Protein 1ASH (pdb70)

Nearest PDB structures (foldseek):
  1ash-assembly1_A  TM=1.007E+00  e=2.326E-20  Ascaris suum
  2wtg-assembly1_A-2  TM=9.776E-01  e=2.124E-10  Caenorhabditis elegans
  2wth-assembly1_B  TM=9.714E-01  e=2.341E-10  Caenorhabditis elegans
  2dc3-assembly1_B  TM=8.457E-01  e=8.288E-04  Homo sapiens
  1yhu-assembly1_D  TM=7.770E-01  e=7.175E-02  Riftia pachyptila

Structure (mmCIF, N/CA/C/O backbone):
data_1ASH
#
_entry.id   1ASH
#
_cell.length_a   63.460
_cell.length_b   63.460
_cell.length_c   69.920
_cell.angle_alpha   90.00
_cell.angle_beta   90.00
_cell.angle_gamma   120.00
#
_symmetry.space_group_name_H-M   'P 31 2 1'
#
loop_
_entity.id
_entity.type
_entity.pdbx_description
1 polymer 'HEMOGLOBIN (OXY)'
2 non-polymer 'PROTOPORPHYRIN IX CONTAINING FE'
3 non-polymer 'OXYGEN MOLECULE'
4 water water
#
loop_
_atom_site.group_PDB
_atom_site.id
_atom_site.type_symbol
_atom_site.label_atom_id
_atom_site.label_alt_id
_atom_site.label_comp_id
_atom_site.label_asym_id
_atom_site.label_entity_id
_atom_site.label_seq_id
_atom_site.pdbx_PDB_ins_code
_atom_site.Cartn_x
_atom_site.Cartn_y
_atom_site.Cartn_z
_atom_site.occupancy
_atom_site.B_iso_or_equiv
_atom_site.auth_seq_id
_atom_site.auth_comp_id
_atom_site.auth_asym_id
_atom_site.auth_atom_id
_atom_site.pdbx_PDB_model_num
ATOM 1 N N . ALA A 1 1 ? 11.081 1.847 9.557 1.00 64.40 0 ALA A N 1
ATOM 2 C CA . ALA A 1 1 ? 10.369 0.997 10.519 1.00 60.28 0 ALA A CA 1
ATOM 3 C C . ALA A 1 1 ? 9.181 0.318 9.833 1.00 56.39 0 ALA A C 1
ATOM 4 O O . ALA A 1 1 ? 9.344 -0.374 8.829 1.00 52.67 0 ALA A O 1
ATOM 5 N N . ASN A 1 2 ? 7.992 0.669 10.335 1.00 55.08 1 ASN A N 1
ATOM 6 C CA . ASN A 1 2 ? 6.691 0.239 9.830 1.00 53.00 1 ASN A CA 1
ATOM 7 C C . ASN A 1 2 ? 6.406 0.688 8.391 1.00 47.79 1 ASN A C 1
ATOM 8 O O . ASN A 1 2 ? 5.757 -0.071 7.678 1.00 46.55 1 ASN A O 1
ATOM 13 N N . LYS A 1 3 ? 6.837 1.833 7.838 1.00 43.12 2 LYS A N 1
ATOM 14 C CA . LYS A 1 3 ? 6.677 1.983 6.389 1.00 38.31 2 LYS A CA 1
ATOM 15 C C . LYS A 1 3 ? 7.612 1.040 5.632 1.00 31.24 2 LYS A C 1
ATOM 16 O O . LYS A 1 3 ? 7.173 0.454 4.658 1.00 35.55 2 LYS A O 1
ATOM 22 N N . THR A 1 4 ? 8.854 0.786 6.030 1.00 24.90 3 THR A N 1
ATOM 23 C CA . THR A 1 4 ? 9.693 -0.188 5.372 1.00 22.84 3 THR A CA 1
ATOM 24 C C . THR A 1 4 ? 9.036 -1.544 5.355 1.00 21.02 3 THR A C 1
ATOM 25 O O . THR A 1 4 ? 8.944 -2.185 4.310 1.00 20.39 3 THR A O 1
ATOM 29 N N . ARG A 1 5 ? 8.538 -1.931 6.520 1.00 20.77 4 ARG A N 1
ATOM 30 C CA . ARG A 1 5 ? 7.826 -3.184 6.688 1.00 20.53 4 ARG A CA 1
ATOM 31 C C . ARG A 1 5 ? 6.621 -3.245 5.756 1.00 21.16 4 ARG A C 1
ATOM 32 O O . ARG A 1 5 ? 6.406 -4.210 5.037 1.00 22.44 4 ARG A O 1
ATOM 40 N N . GLU A 1 6 ? 5.868 -2.168 5.661 1.00 21.80 5 GLU A N 1
ATOM 41 C CA . GLU A 1 6 ? 4.689 -2.149 4.832 1.00 23.30 5 GLU A CA 1
ATOM 42 C C . GLU A 1 6 ? 5.048 -2.222 3.346 1.00 20.08 5 GLU A C 1
ATOM 43 O O . GLU A 1 6 ? 4.404 -3.006 2.632 1.00 19.12 5 GLU A O 1
ATOM 49 N N . LEU A 1 7 ? 6.078 -1.498 2.875 1.00 18.24 6 LEU A N 1
ATOM 50 C CA . LEU A 1 7 ? 6.467 -1.553 1.475 1.00 17.55 6 LEU A CA 1
ATOM 51 C C . LEU A 1 7 ? 7.032 -2.904 1.147 1.00 17.66 6 LEU A C 1
ATOM 52 O O . LEU A 1 7 ? 6.659 -3.483 0.131 1.00 19.54 6 LEU A O 1
ATOM 57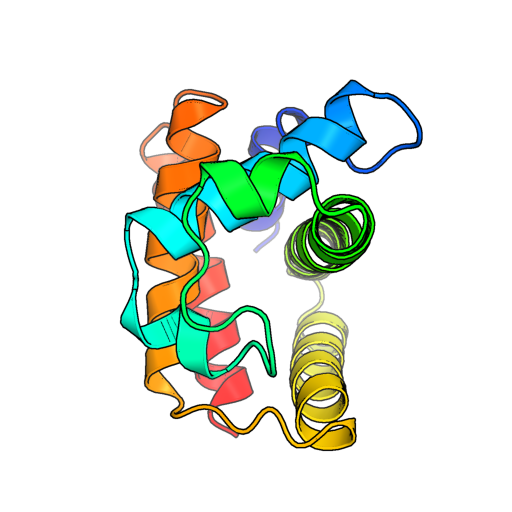 N N . CYS A 1 8 ? 7.857 -3.504 2.010 1.00 19.43 7 CYS A N 1
ATOM 58 C CA . CYS A 1 8 ? 8.345 -4.854 1.762 1.00 14.39 7 CYS A CA 1
ATOM 59 C C . CYS A 1 8 ? 7.249 -5.917 1.750 1.00 14.01 7 CYS A C 1
ATOM 60 O O . CYS A 1 8 ? 7.220 -6.749 0.830 1.00 17.18 7 CYS A O 1
ATOM 63 N N . MET A 1 9 ? 6.304 -5.896 2.702 1.00 14.14 8 MET A N 1
ATOM 64 C CA . MET A 1 9 ? 5.243 -6.878 2.786 1.00 14.73 8 MET A CA 1
ATOM 65 C C . MET A 1 9 ? 4.425 -6.919 1.527 1.00 16.91 8 MET A C 1
ATOM 66 O O . MET A 1 9 ? 4.024 -7.978 1.077 1.00 20.37 8 MET A O 1
ATOM 71 N N . LYS A 1 10 ? 4.125 -5.772 0.923 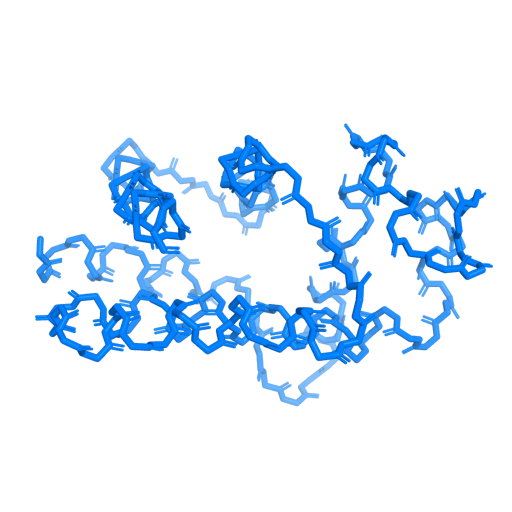1.00 21.44 9 LYS A N 1
ATOM 72 C CA . LYS A 1 10 ? 3.301 -5.804 -0.259 1.00 19.22 9 LYS A CA 1
ATOM 73 C C . LYS A 1 10 ? 4.071 -6.213 -1.480 1.00 17.36 9 LYS A C 1
ATOM 74 O O . LYS A 1 10 ? 3.470 -6.904 -2.302 1.00 19.14 9 LYS A O 1
ATOM 80 N N . SER A 1 11 ? 5.362 -5.924 -1.698 1.00 16.79 10 SER A N 1
ATOM 81 C CA . SER A 1 11 ? 6.025 -6.438 -2.873 1.00 14.92 10 SER A CA 1
ATOM 82 C C . SER A 1 11 ? 6.019 -7.921 -2.697 1.00 15.03 10 SER A C 1
ATOM 83 O O . SER A 1 11 ? 5.903 -8.618 -3.694 1.00 22.14 10 SER A O 1
ATOM 86 N N . LEU A 1 12 ? 6.004 -8.446 -1.475 1.00 15.99 11 LEU A N 1
ATOM 87 C CA . LEU A 1 12 ? 5.936 -9.871 -1.320 1.00 14.14 11 LEU A CA 1
ATOM 88 C C . LEU A 1 12 ? 4.614 -10.511 -1.619 1.00 18.20 11 LEU A C 1
ATOM 89 O O . LEU A 1 12 ? 4.507 -11.737 -1.581 1.00 19.78 11 LEU A O 1
ATOM 94 N N . GLU A 1 13 ? 3.558 -9.809 -1.997 1.00 17.89 12 GLU A N 1
ATOM 95 C CA . GLU A 1 13 ? 2.334 -10.500 -2.349 1.00 20.24 12 GLU A CA 1
ATOM 96 C C . GLU A 1 13 ? 2.578 -11.236 -3.660 1.00 20.22 12 GLU A C 1
ATOM 97 O O . GLU A 1 13 ? 1.903 -12.167 -4.063 1.00 19.25 12 GLU A O 1
ATOM 103 N N . HIS A 1 14 ? 3.638 -10.845 -4.354 1.00 23.61 13 HIS A N 1
ATOM 104 C CA . HIS A 1 14 ? 3.960 -11.416 -5.649 1.00 23.83 13 HIS A CA 1
ATOM 105 C C . HIS A 1 14 ? 4.786 -12.657 -5.566 1.00 22.91 13 HIS A C 1
ATOM 106 O O . HIS A 1 14 ? 5.160 -13.179 -6.598 1.00 25.37 13 HIS A O 1
ATOM 113 N N . ALA A 1 15 ? 5.138 -13.179 -4.411 1.00 23.63 14 ALA A N 1
ATOM 114 C CA . ALA A 1 15 ? 5.977 -14.347 -4.320 1.00 21.17 14 ALA A CA 1
ATOM 115 C C . ALA A 1 15 ? 5.151 -15.174 -3.339 1.00 21.15 14 ALA A C 1
ATOM 116 O O . ALA A 1 15 ? 4.982 -14.763 -2.183 1.00 20.77 14 ALA A O 1
ATOM 118 N N . LYS A 1 16 ? 4.538 -16.274 -3.799 1.00 19.03 15 LYS A N 1
ATOM 119 C CA . LYS A 1 16 ? 3.685 -17.023 -2.912 1.00 20.88 15 LYS A CA 1
ATOM 120 C C . LYS A 1 16 ? 4.429 -18.081 -2.117 1.00 18.40 15 LYS A C 1
ATOM 121 O O . LYS A 1 16 ? 5.423 -18.683 -2.503 1.00 15.92 15 LYS A O 1
ATOM 127 N N . VAL A 1 17 ? 3.852 -18.324 -0.955 1.00 19.98 16 VAL A N 1
ATOM 128 C CA . VAL A 1 17 ? 4.389 -19.203 0.069 1.00 19.03 16 VAL A CA 1
ATOM 129 C C . VAL A 1 17 ? 3.278 -20.083 0.630 1.00 23.27 16 VAL A C 1
ATOM 130 O O . VAL A 1 17 ? 3.287 -20.583 1.749 1.00 27.31 16 VAL A O 1
ATOM 134 N N . ASP A 1 18 ? 2.229 -20.235 -0.172 1.00 24.93 17 ASP A N 1
ATOM 135 C CA . ASP A 1 18 ? 1.124 -21.081 0.218 1.00 26.56 17 ASP A CA 1
ATOM 136 C C . ASP A 1 18 ? 1.314 -22.491 -0.316 1.00 28.05 17 ASP A C 1
ATOM 137 O O . ASP A 1 18 ? 2.394 -22.982 -0.657 1.00 29.78 17 ASP A O 1
ATOM 142 N N . THR A 1 19 ? 0.224 -23.169 -0.440 1.00 29.07 18 THR A N 1
ATOM 143 C CA . THR A 1 19 ? 0.308 -24.487 -0.962 1.00 34.61 18 THR A CA 1
ATOM 144 C C . THR A 1 19 ? 0.207 -24.614 -2.502 1.00 36.14 18 THR A C 1
ATOM 145 O O . THR A 1 19 ? 0.559 -25.653 -3.032 1.00 41.10 18 THR A O 1
ATOM 149 N N . SER A 1 20 ? -0.255 -23.670 -3.316 1.00 34.93 19 SER A N 1
ATOM 150 C CA . SER A 1 20 ? -0.389 -23.821 -4.765 1.00 35.13 19 SER A CA 1
ATOM 151 C C . SER A 1 20 ? 0.791 -24.301 -5.632 1.00 35.93 19 SER A C 1
ATOM 152 O O . SER A 1 20 ? 1.940 -24.385 -5.185 1.00 39.22 19 SER A O 1
ATOM 155 N N . ASN A 1 21 ? 0.597 -24.471 -6.942 1.00 35.57 20 ASN A N 1
ATOM 156 C CA . ASN A 1 21 ? 1.717 -24.756 -7.818 1.00 33.61 20 ASN A CA 1
ATOM 157 C C . ASN A 1 21 ? 2.508 -23.506 -8.067 1.00 30.05 20 ASN A C 1
ATOM 158 O O . ASN A 1 21 ? 3.700 -23.605 -8.350 1.00 27.51 20 ASN A O 1
ATOM 163 N N . GLU A 1 22 ? 1.850 -22.348 -8.025 1.00 27.40 21 GLU A N 1
ATOM 164 C CA . GLU A 1 22 ? 2.485 -21.050 -8.161 1.00 31.05 21 GLU A CA 1
ATOM 165 C C . GLU A 1 22 ? 3.645 -20.869 -7.199 1.00 29.53 21 GLU A C 1
ATOM 166 O O . GLU A 1 22 ? 4.758 -20.510 -7.568 1.00 32.10 21 GLU A O 1
ATOM 172 N N . ALA A 1 23 ? 3.353 -21.118 -5.926 1.00 26.57 22 ALA A N 1
ATOM 173 C CA . ALA A 1 23 ? 4.343 -21.009 -4.895 1.00 22.54 22 ALA A CA 1
ATOM 174 C C . ALA A 1 23 ? 5.479 -21.997 -5.112 1.00 22.86 22 ALA A C 1
ATOM 175 O O . ALA A 1 23 ? 6.647 -21.642 -5.024 1.00 26.86 22 ALA A O 1
ATOM 177 N N . ARG A 1 24 ? 5.219 -23.239 -5.478 1.00 22.51 23 ARG A N 1
ATOM 178 C CA . ARG A 1 24 ? 6.236 -24.229 -5.727 1.00 21.46 23 ARG A CA 1
ATOM 179 C C . ARG A 1 24 ? 7.145 -23.665 -6.813 1.00 19.93 23 ARG A C 1
ATOM 180 O O . ARG A 1 24 ? 8.362 -23.669 -6.608 1.00 16.41 23 ARG A O 1
ATOM 188 N N . GLN A 1 25 ? 6.603 -23.057 -7.872 1.00 21.06 24 GLN A N 1
ATOM 189 C CA . GLN A 1 25 ? 7.358 -22.502 -8.980 1.00 21.07 24 GLN A CA 1
ATOM 190 C C . GLN A 1 25 ? 8.067 -21.238 -8.554 1.00 24.31 24 GLN A C 1
ATOM 191 O O . GLN A 1 25 ? 9.202 -21.007 -8.986 1.00 27.45 24 GLN A O 1
ATOM 197 N N . ASP A 1 26 ? 7.505 -20.369 -7.724 1.00 22.31 25 ASP A N 1
ATOM 198 C CA . ASP A 1 26 ? 8.225 -19.190 -7.237 1.00 21.50 25 ASP A CA 1
ATOM 199 C C . ASP A 1 26 ? 9.412 -19.579 -6.353 1.00 22.84 25 ASP A C 1
ATOM 200 O O . ASP A 1 26 ? 10.511 -19.010 -6.390 1.00 23.61 25 ASP A O 1
ATOM 205 N N . GLY A 1 27 ? 9.262 -20.622 -5.546 1.00 20.90 26 GLY A N 1
ATOM 206 C CA . GLY A 1 27 ? 10.384 -21.135 -4.803 1.00 19.78 26 GLY A CA 1
ATOM 207 C C . GLY A 1 27 ? 11.434 -21.673 -5.763 1.00 20.40 26 GLY A C 1
ATOM 208 O O . GLY A 1 27 ? 12.598 -21.325 -5.609 1.00 22.98 26 GLY A O 1
ATOM 209 N N . ILE A 1 28 ? 11.103 -22.448 -6.798 1.00 21.18 27 ILE A N 1
ATOM 210 C CA . ILE A 1 28 ? 12.086 -22.909 -7.766 1.00 21.06 27 ILE A CA 1
ATOM 211 C C . ILE A 1 28 ? 12.776 -21.792 -8.546 1.00 22.72 27 ILE A C 1
ATOM 212 O O . ILE A 1 28 ? 14.012 -21.772 -8.624 1.00 22.04 27 ILE A O 1
ATOM 217 N N . ASP A 1 29 ? 12.033 -20.813 -9.088 1.00 22.16 28 ASP A N 1
ATOM 218 C CA . ASP A 1 29 ? 12.630 -19.742 -9.880 1.00 20.56 28 ASP A CA 1
ATOM 219 C C . ASP A 1 29 ? 13.667 -18.938 -9.160 1.00 20.78 28 ASP A C 1
ATOM 220 O O . ASP A 1 29 ? 14.569 -18.373 -9.772 1.00 21.79 28 ASP A O 1
ATOM 225 N N . LEU A 1 30 ? 13.590 -18.886 -7.842 1.00 21.06 29 LEU A N 1
ATOM 226 C CA . LEU A 1 30 ? 14.574 -18.183 -7.052 1.00 19.32 29 LEU A CA 1
ATOM 227 C C . LEU A 1 30 ? 15.876 -18.924 -7.162 1.00 20.03 29 LEU A C 1
ATOM 228 O O . LEU A 1 30 ? 16.927 -18.309 -7.376 1.00 16.90 29 LEU A O 1
ATOM 233 N N . TYR A 1 31 ? 15.845 -20.248 -7.057 1.00 20.69 30 TYR A N 1
ATOM 234 C CA . TYR A 1 31 ? 17.080 -21.000 -7.139 1.00 20.66 30 TYR A CA 1
ATOM 235 C C . TYR A 1 31 ? 17.588 -21.031 -8.543 1.00 22.31 30 TYR A C 1
ATOM 236 O O . TYR A 1 31 ? 18.803 -21.028 -8.746 1.00 26.43 30 TYR A O 1
ATOM 245 N N . LYS A 1 32 ? 16.693 -21.003 -9.531 1.00 24.88 31 LYS A N 1
ATOM 246 C CA . LYS A 1 32 ? 17.112 -20.827 -10.919 1.00 24.99 31 LYS A CA 1
ATOM 247 C C . LYS A 1 32 ? 17.931 -19.534 -11.052 1.00 25.96 31 LYS A C 1
ATOM 248 O O . LYS A 1 32 ? 19.058 -19.529 -11.565 1.00 27.05 31 LYS A O 1
ATOM 254 N N . HIS A 1 33 ? 17.437 -18.416 -10.511 1.00 26.31 32 HIS A N 1
ATOM 255 C CA . HIS A 1 33 ? 18.167 -17.150 -10.574 1.00 25.07 32 HIS A CA 1
ATOM 256 C C . HIS A 1 33 ? 19.510 -17.258 -9.888 1.00 25.08 32 HIS A C 1
ATOM 257 O O . HIS A 1 33 ? 20.513 -16.818 -10.441 1.00 25.65 32 HIS A O 1
ATOM 264 N N . MET A 1 34 ? 19.638 -17.874 -8.715 1.00 29.31 33 MET A N 1
ATOM 265 C CA . MET A 1 34 ? 20.987 -17.931 -8.161 1.00 33.89 33 MET A CA 1
ATOM 266 C C . MET A 1 34 ? 21.904 -18.919 -8.872 1.00 33.27 33 MET A C 1
ATOM 267 O O . MET A 1 34 ? 23.080 -18.616 -9.038 1.00 31.45 33 MET A O 1
ATOM 272 N N . PHE A 1 35 ? 21.397 -20.035 -9.393 1.00 32.59 34 PHE A N 1
ATOM 273 C CA . PHE A 1 35 ? 22.276 -20.995 -10.001 1.00 31.71 34 PHE A CA 1
ATOM 274 C C . PHE A 1 35 ? 22.753 -20.468 -11.329 1.00 30.71 34 PHE A C 1
ATOM 275 O O . PHE A 1 35 ? 23.952 -20.520 -11.540 1.00 35.61 34 PHE A O 1
ATOM 283 N N . GLU A 1 36 ? 21.935 -19.842 -12.175 1.00 33.42 35 GLU A N 1
ATOM 284 C CA . GLU A 1 36 ? 22.354 -19.344 -13.482 1.00 33.80 35 GLU A CA 1
ATOM 285 C C . GLU A 1 36 ? 23.076 -18.012 -13.309 1.00 34.11 35 GLU A C 1
ATOM 286 O O . GLU A 1 36 ? 23.855 -17.625 -14.174 1.00 37.51 35 GLU A O 1
ATOM 292 N N . ASN A 1 37 ? 22.924 -17.218 -12.264 1.00 31.52 36 ASN A N 1
ATOM 293 C CA . ASN A 1 37 ? 23.634 -15.970 -12.222 1.00 29.91 36 ASN A CA 1
ATOM 294 C C . ASN A 1 37 ? 24.567 -15.743 -11.096 1.00 31.15 36 ASN A C 1
ATOM 295 O O . ASN A 1 37 ? 25.201 -14.689 -11.017 1.00 30.85 36 ASN A O 1
ATOM 300 N N . TYR A 1 38 ? 24.625 -16.635 -10.138 1.00 28.40 37 TYR A N 1
ATOM 301 C CA . TYR A 1 38 ? 25.659 -16.490 -9.167 1.00 30.80 37 TYR A CA 1
ATOM 302 C C . TYR A 1 38 ? 26.333 -17.851 -9.069 1.00 34.05 37 TYR A C 1
ATOM 303 O O . TYR A 1 38 ? 26.342 -18.439 -7.996 1.00 31.99 37 TYR A O 1
ATOM 312 N N . PRO A 1 39 ? 27.004 -18.439 -10.065 1.00 38.28 38 PRO A N 1
ATOM 313 C CA . PRO A 1 39 ? 27.596 -19.776 -9.971 1.00 39.63 38 PRO A CA 1
ATOM 314 C C . PRO A 1 39 ? 28.479 -20.140 -8.769 1.00 41.03 38 PRO A C 1
ATOM 315 O O . PRO A 1 39 ? 28.514 -21.315 -8.362 1.00 41.63 38 PRO A O 1
ATOM 319 N N . PRO A 1 40 ? 29.209 -19.218 -8.119 1.00 42.79 39 PRO A N 1
ATOM 320 C CA . PRO A 1 40 ? 29.945 -19.505 -6.901 1.00 43.96 39 PRO A CA 1
ATOM 321 C C . PRO A 1 40 ? 29.116 -19.950 -5.730 1.00 44.35 39 PRO A C 1
ATOM 322 O O . PRO A 1 40 ? 29.630 -20.635 -4.854 1.00 46.03 39 PRO A O 1
ATOM 326 N N . LEU A 1 41 ? 27.833 -19.615 -5.686 1.00 42.07 40 LEU A N 1
ATOM 327 C CA . LEU A 1 41 ? 27.019 -19.976 -4.551 1.00 38.87 40 LEU A CA 1
ATOM 328 C C . LEU A 1 41 ? 26.546 -21.409 -4.699 1.00 37.46 40 LEU A C 1
ATOM 329 O O . LEU A 1 41 ? 26.210 -22.042 -3.707 1.00 39.04 40 LEU A O 1
ATOM 334 N N . ARG A 1 42 ? 26.621 -22.018 -5.879 1.00 38.18 41 ARG A N 1
ATOM 335 C CA . ARG A 1 42 ? 26.167 -23.387 -6.123 1.00 38.50 41 ARG A CA 1
ATOM 336 C C . ARG A 1 42 ? 26.997 -24.397 -5.344 1.00 40.36 41 ARG A C 1
ATOM 337 O O . ARG A 1 42 ? 26.509 -25.469 -4.965 1.00 41.67 41 ARG A O 1
ATOM 345 N N . LYS A 1 43 ? 28.249 -24.023 -5.048 1.00 38.54 42 LYS A N 1
ATOM 346 C CA . LYS A 1 43 ? 29.155 -24.908 -4.373 1.00 38.49 42 LYS A CA 1
ATOM 347 C C . LYS A 1 43 ? 28.679 -25.145 -2.947 1.00 36.51 42 LYS A C 1
ATOM 348 O O . LYS A 1 43 ? 28.947 -26.200 -2.377 1.00 36.51 42 LYS A O 1
ATOM 354 N N . TYR A 1 44 ? 27.911 -24.265 -2.323 1.00 33.10 43 TYR A N 1
ATOM 355 C CA . TYR A 1 44 ? 27.482 -24.581 -0.980 1.00 32.82 43 TYR A CA 1
ATOM 356 C C . TYR A 1 44 ? 26.397 -25.632 -1.018 1.00 35.24 43 TYR A C 1
ATOM 357 O O . TYR A 1 44 ? 26.008 -26.155 0.030 1.00 38.12 43 TYR A O 1
ATOM 366 N N . PHE A 1 45 ? 25.910 -25.982 -2.207 1.00 37.47 44 PHE A N 1
ATOM 367 C CA . PHE A 1 45 ? 24.882 -26.983 -2.442 1.00 41.47 44 PHE A CA 1
ATOM 368 C C . PHE A 1 45 ? 25.444 -28.317 -2.865 1.00 44.97 44 PHE A C 1
ATOM 369 O O . PHE A 1 45 ? 25.482 -28.715 -4.055 1.00 44.45 44 PHE A O 1
ATOM 377 N N . LYS A 1 46 ? 25.875 -28.935 -1.733 1.00 47.92 45 LYS A N 1
ATOM 378 C CA . LYS A 1 46 ? 26.373 -30.354 -1.693 1.00 51.34 45 LYS A CA 1
ATOM 379 C C . LYS A 1 46 ? 26.369 -31.293 -2.923 1.00 51.28 45 LYS A C 1
ATOM 380 O O . LYS A 1 46 ? 27.495 -31.318 -3.475 1.00 57.06 45 LYS A O 1
ATOM 386 N N . SER A 1 47 ? 25.437 -32.096 -3.518 1.00 46.15 46 SER A N 1
ATOM 387 C CA . SER A 1 47 ? 25.917 -32.782 -4.713 1.00 42.64 46 SER A CA 1
ATOM 388 C C . SER A 1 47 ? 25.102 -32.239 -5.856 1.00 43.11 46 SER A C 1
ATOM 389 O O . SER A 1 47 ? 24.919 -33.003 -6.794 1.00 40.13 46 SER A O 1
ATOM 392 N N . ARG A 1 48 ? 24.722 -30.927 -5.793 1.00 43.95 47 ARG A N 1
ATOM 393 C CA . ARG A 1 48 ? 23.981 -30.214 -6.883 1.00 42.93 47 ARG A CA 1
ATOM 394 C C . ARG A 1 48 ? 24.789 -29.103 -7.512 1.00 40.29 47 ARG A C 1
ATOM 395 O O . ARG A 1 48 ? 24.408 -28.380 -8.403 1.00 39.65 47 ARG A O 1
ATOM 403 N N . GLU A 1 49 ? 26.019 -29.083 -7.023 1.00 38.74 48 GLU A N 1
ATOM 404 C CA . GLU A 1 49 ? 27.134 -28.153 -7.396 1.00 37.59 48 GLU A CA 1
ATOM 405 C C . GLU A 1 49 ? 27.356 -27.851 -8.893 1.00 37.36 48 GLU A C 1
ATOM 406 O O . GLU A 1 49 ? 27.964 -26.826 -9.263 1.00 36.83 48 GLU A O 1
ATOM 412 N N . GLU A 1 50 ? 27.069 -28.739 -9.842 1.00 36.20 49 GLU A N 1
ATOM 413 C CA . GLU A 1 50 ? 27.271 -28.296 -11.212 1.00 37.47 49 GLU A CA 1
ATOM 414 C C . GLU A 1 50 ? 25.904 -28.331 -11.879 1.00 38.15 49 GLU A C 1
ATOM 415 O O . GLU A 1 50 ? 25.761 -28.637 -13.071 1.00 38.04 49 GLU A O 1
ATOM 421 N N . TYR A 1 51 ? 24.883 -27.968 -11.116 1.00 40.95 50 TYR A N 1
ATOM 422 C CA . TYR A 1 51 ? 23.551 -27.807 -11.657 1.00 40.23 50 TYR A CA 1
ATOM 423 C C . TYR A 1 51 ? 23.405 -26.550 -12.469 1.00 38.59 50 TYR A C 1
ATOM 424 O O . TYR A 1 51 ? 24.072 -25.541 -12.268 1.00 36.96 50 TYR A O 1
ATOM 433 N N . THR A 1 52 ? 22.506 -26.672 -13.443 1.00 39.12 51 THR A N 1
ATOM 434 C CA . THR A 1 52 ? 22.087 -25.538 -14.302 1.00 40.38 51 THR A CA 1
ATOM 435 C C . THR A 1 52 ? 20.653 -25.208 -13.851 1.00 41.05 51 THR A C 1
ATOM 436 O O . THR A 1 52 ? 20.020 -26.041 -13.127 1.00 38.70 51 THR A O 1
ATOM 440 N N . ALA A 1 53 ? 20.097 -24.089 -14.346 1.00 44.57 52 ALA A N 1
ATOM 441 C CA . ALA A 1 53 ? 18.715 -23.710 -14.058 1.00 48.47 52 ALA A CA 1
ATOM 442 C C . ALA A 1 53 ? 17.783 -24.880 -14.347 1.00 51.21 52 ALA A C 1
ATOM 443 O O . ALA A 1 53 ? 16.869 -25.162 -13.573 1.00 54.37 52 ALA A O 1
ATOM 445 N N . GLU A 1 54 ? 18.147 -25.620 -15.412 1.00 53.35 53 GLU A N 1
ATOM 446 C CA . GLU A 1 54 ? 17.445 -26.792 -15.924 1.00 55.95 53 GLU A CA 1
ATOM 447 C C . GLU A 1 54 ? 17.328 -27.920 -14.917 1.00 53.06 53 GLU A C 1
ATOM 448 O O . GLU A 1 54 ? 16.250 -28.427 -14.580 1.00 52.69 53 GLU A O 1
ATOM 454 N N . ASP A 1 55 ? 18.510 -28.283 -14.429 1.00 51.29 54 ASP A N 1
ATOM 455 C CA . ASP A 1 55 ? 18.629 -29.321 -13.421 1.00 49.03 54 ASP A CA 1
ATOM 456 C C . ASP A 1 55 ? 17.865 -28.845 -12.196 1.00 45.64 54 ASP A C 1
ATOM 457 O O . ASP A 1 55 ? 17.119 -29.605 -11.582 1.00 44.70 54 ASP A O 1
ATOM 462 N N . VAL A 1 56 ? 17.969 -27.549 -11.898 1.00 43.05 55 VAL A N 1
ATOM 463 C CA . VAL A 1 56 ? 17.291 -27.029 -10.747 1.00 38.96 55 VAL A CA 1
ATOM 464 C C . VAL A 1 56 ? 15.800 -27.151 -11.027 1.00 39.21 55 VAL A C 1
ATOM 465 O O . VAL A 1 56 ? 15.112 -27.623 -10.125 1.00 38.58 55 VAL A O 1
ATOM 469 N N . GLN A 1 57 ? 15.238 -26.915 -12.218 1.00 36.90 56 GLN A N 1
ATOM 470 C CA . GLN A 1 57 ? 13.796 -26.990 -12.372 1.00 36.01 56 GLN A CA 1
ATOM 471 C C . GLN A 1 57 ? 13.218 -28.359 -12.073 1.00 35.12 56 GLN A C 1
ATOM 472 O O . GLN A 1 57 ? 12.211 -28.457 -11.363 1.00 38.88 56 GLN A O 1
ATOM 478 N N . ASN A 1 58 ? 13.799 -29.463 -12.545 1.00 34.34 57 ASN A N 1
ATOM 479 C CA . ASN A 1 58 ? 13.227 -30.826 -12.287 1.00 33.80 57 ASN A CA 1
ATOM 480 C C . ASN A 1 58 ? 13.664 -31.527 -10.981 1.00 32.37 57 ASN A C 1
ATOM 481 O O . ASN A 1 58 ? 13.192 -32.668 -10.746 1.00 31.89 57 ASN A O 1
ATOM 486 N N . ASP A 1 59 ? 14.528 -31.001 -10.098 1.00 30.13 58 ASP A N 1
ATOM 487 C CA . ASP A 1 59 ? 14.824 -31.747 -8.902 1.00 30.64 58 ASP A CA 1
ATOM 488 C C . ASP A 1 59 ? 13.805 -31.363 -7.864 1.00 31.22 58 ASP A C 1
ATOM 489 O O . ASP A 1 59 ? 13.847 -30.229 -7.413 1.00 34.75 58 ASP A O 1
ATOM 494 N N . PRO A 1 60 ? 12.995 -32.240 -7.277 1.00 31.75 59 PRO A N 1
ATOM 495 C CA . PRO A 1 60 ? 12.055 -31.897 -6.216 1.00 29.99 59 PRO A CA 1
ATOM 496 C C . PRO A 1 60 ? 12.650 -31.188 -5.009 1.00 31.99 59 PRO A C 1
ATOM 497 O O . PRO A 1 60 ? 11.934 -30.615 -4.189 1.00 33.51 59 PRO A O 1
ATOM 501 N N . PHE A 1 61 ? 13.959 -31.207 -4.818 1.00 32.16 60 PHE A N 1
ATOM 502 C CA . PHE A 1 61 ? 14.579 -30.583 -3.666 1.00 30.94 60 PHE A CA 1
ATOM 503 C C . PHE A 1 61 ? 14.461 -29.066 -3.690 1.00 30.83 60 PHE A C 1
ATOM 504 O O . PHE A 1 61 ? 14.317 -28.429 -2.631 1.00 32.22 60 PHE A O 1
ATOM 512 N N . PHE A 1 62 ? 14.550 -28.446 -4.864 1.00 27.79 61 PHE A N 1
ATOM 513 C CA . PHE A 1 62 ? 14.492 -27.009 -4.898 1.00 26.49 61 PHE A CA 1
ATOM 514 C C . PHE A 1 62 ? 13.069 -26.489 -4.720 1.00 26.19 61 PHE A C 1
ATOM 515 O O . PHE A 1 62 ? 12.896 -25.353 -4.248 1.00 25.14 61 PHE A O 1
ATOM 523 N N . ALA A 1 63 ? 12.060 -27.329 -4.997 1.00 23.54 62 ALA A N 1
ATOM 524 C CA . ALA A 1 63 ? 10.693 -26.949 -4.729 1.00 22.63 62 ALA A CA 1
ATOM 525 C C . ALA A 1 63 ? 10.560 -26.807 -3.192 1.00 24.85 62 ALA A C 1
ATOM 526 O O . ALA A 1 63 ? 10.081 -25.800 -2.667 1.00 25.92 62 ALA A O 1
ATOM 528 N N . LYS A 1 64 ? 11.070 -27.722 -2.376 1.00 26.69 63 LYS A N 1
ATOM 529 C CA . LYS A 1 64 ? 10.968 -27.615 -0.917 1.00 29.27 63 LYS A CA 1
ATOM 530 C C . LYS A 1 64 ? 11.873 -26.500 -0.329 1.00 26.51 63 LYS A C 1
ATOM 531 O O . LYS A 1 64 ? 11.464 -25.637 0.473 1.00 21.96 63 LYS A O 1
ATOM 537 N N . GLN A 1 65 ? 13.111 -26.475 -0.827 1.00 25.47 64 GLN A N 1
ATOM 538 C CA . GLN A 1 65 ? 14.064 -25.501 -0.382 1.00 24.32 64 GLN A CA 1
ATOM 539 C C . GLN A 1 65 ? 13.644 -24.070 -0.705 1.00 23.97 64 GLN A C 1
ATOM 540 O O . GLN A 1 65 ? 13.777 -23.158 0.126 1.00 23.59 64 GLN A O 1
ATOM 546 N N . GLY A 1 66 ? 13.039 -23.898 -1.872 1.00 22.03 65 GLY A N 1
ATOM 547 C CA . GLY A 1 66 ? 12.573 -22.620 -2.315 1.00 17.61 65 GLY A CA 1
ATOM 548 C C . GLY A 1 66 ? 11.505 -22.129 -1.401 1.00 17.50 65 GLY A C 1
ATOM 549 O O . GLY A 1 66 ? 11.481 -20.949 -1.041 1.00 18.99 65 GLY A O 1
ATOM 550 N N . GLN A 1 67 ? 10.656 -23.043 -0.958 1.00 17.52 66 GLN A N 1
ATOM 551 C CA . GLN A 1 67 ? 9.701 -22.642 0.022 1.00 22.63 66 GLN A CA 1
ATOM 552 C C . GLN A 1 67 ? 10.320 -22.321 1.349 1.00 22.86 66 GLN A C 1
ATOM 553 O O . GLN A 1 67 ? 9.897 -2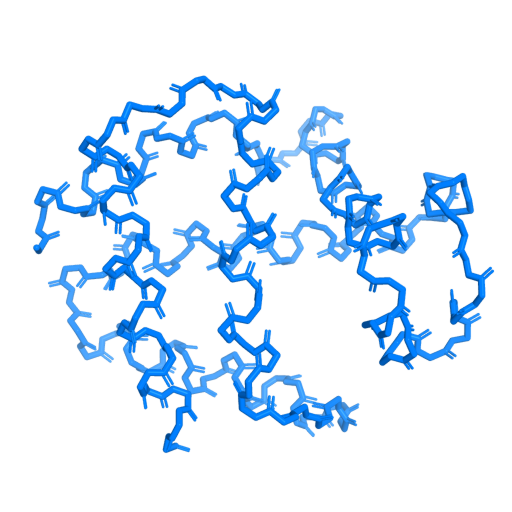1.336 1.946 1.00 25.30 66 GLN A O 1
ATOM 559 N N . LYS A 1 68 ? 11.350 -23.035 1.791 1.00 22.79 67 LYS A N 1
ATOM 560 C CA . LYS A 1 68 ? 12.022 -22.663 3.046 1.00 22.08 67 LYS A CA 1
ATOM 561 C C . LYS A 1 68 ? 12.628 -21.283 2.980 1.00 20.03 67 LYS A C 1
ATOM 562 O O . LYS A 1 68 ? 12.365 -20.470 3.877 1.00 21.45 67 LYS A O 1
ATOM 568 N N . ILE A 1 69 ? 13.341 -20.932 1.927 1.00 17.25 68 ILE A N 1
ATOM 569 C CA . ILE A 1 69 ? 13.886 -19.613 1.894 1.00 16.05 68 ILE A CA 1
ATOM 570 C C . ILE A 1 69 ? 12.796 -18.595 1.567 1.00 17.23 68 ILE A C 1
ATOM 571 O O . ILE A 1 69 ? 12.900 -17.500 2.102 1.00 16.03 68 ILE A O 1
ATOM 576 N N . LEU A 1 70 ? 11.738 -18.807 0.784 1.00 15.95 69 LEU A N 1
ATOM 577 C CA . LEU A 1 70 ? 10.809 -17.733 0.546 1.00 13.46 69 LEU A CA 1
ATOM 578 C C . LEU A 1 70 ? 10.091 -17.461 1.823 1.00 14.13 69 LEU A C 1
ATOM 579 O O . LEU A 1 70 ? 9.895 -16.278 2.131 1.00 14.55 69 LEU A O 1
ATOM 584 N N . LEU A 1 71 ? 9.750 -18.459 2.638 1.00 13.28 70 LEU A N 1
ATOM 585 C CA . LEU A 1 71 ? 9.147 -18.189 3.934 1.00 11.31 70 LEU A CA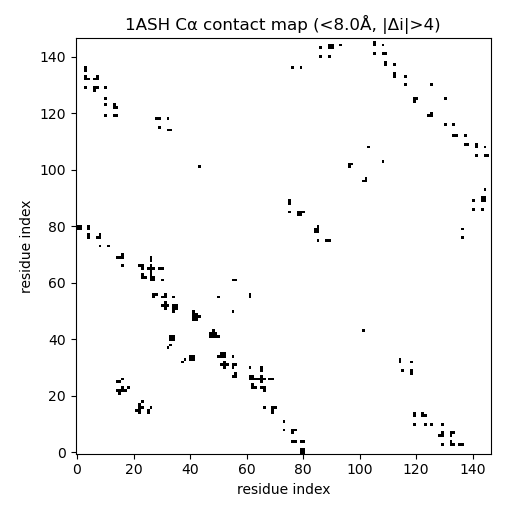 1
ATOM 586 C C . LEU A 1 71 ? 10.093 -17.362 4.803 1.00 15.44 70 LEU A C 1
ATOM 587 O O . LEU A 1 71 ? 9.633 -16.373 5.396 1.00 19.56 70 LEU A O 1
ATOM 592 N N . ALA A 1 72 ? 11.394 -17.648 4.899 1.00 14.80 71 ALA A N 1
ATOM 593 C CA . ALA A 1 72 ? 12.289 -16.815 5.710 1.00 14.59 71 ALA A CA 1
ATOM 594 C C . ALA A 1 72 ? 12.369 -15.345 5.275 1.00 12.61 71 ALA A C 1
ATOM 595 O O . ALA A 1 72 ? 12.392 -14.510 6.162 1.00 13.82 71 ALA A O 1
ATOM 597 N N . CYS A 1 73 ? 12.266 -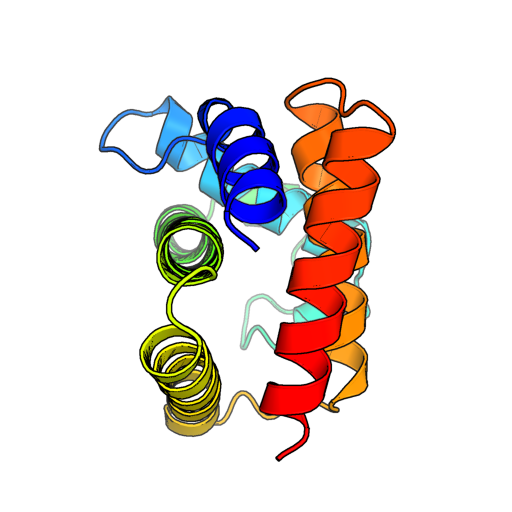14.958 4.012 1.00 10.88 72 CYS A N 1
ATOM 598 C CA . CYS A 1 73 ? 12.196 -13.560 3.612 1.00 12.39 72 CYS A CA 1
ATOM 599 C C . CYS A 1 73 ? 10.869 -12.964 4.017 1.00 14.09 72 CYS A C 1
ATOM 600 O O . CYS A 1 73 ? 10.835 -11.822 4.458 1.00 16.75 72 CYS A O 1
ATOM 603 N N . HIS A 1 74 ? 9.772 -13.703 3.929 1.00 10.50 73 HIS A N 1
ATOM 604 C CA . HIS A 1 74 ? 8.534 -13.169 4.370 1.00 10.02 73 HIS A CA 1
ATOM 605 C C . HIS A 1 74 ? 8.575 -12.992 5.867 1.00 10.96 73 HIS A C 1
ATOM 606 O O . HIS A 1 74 ? 8.026 -12.012 6.360 1.00 12.46 73 HIS A O 1
ATOM 613 N N . VAL A 1 75 ? 9.196 -13.876 6.643 1.00 11.31 74 VAL A N 1
ATOM 614 C CA . VAL A 1 75 ? 9.246 -13.705 8.089 1.00 9.42 74 VAL A CA 1
ATOM 615 C C . VAL A 1 75 ? 10.172 -12.540 8.444 1.00 14.06 74 VAL A C 1
ATOM 616 O O . VAL A 1 75 ? 9.856 -11.763 9.361 1.00 15.09 74 VAL A O 1
ATOM 620 N N . LEU A 1 76 ? 11.301 -12.298 7.753 1.00 14.64 75 LEU A N 1
ATOM 621 C CA . LEU A 1 76 ? 12.184 -11.207 8.175 1.00 13.78 75 LEU A CA 1
ATOM 622 C C . LEU A 1 76 ? 11.543 -9.887 7.931 1.00 13.01 75 LEU A C 1
ATOM 623 O O . LEU A 1 76 ? 11.727 -9.009 8.751 1.00 15.10 75 LEU A O 1
ATOM 628 N N . CYS A 1 77 ? 10.736 -9.624 6.918 1.00 14.70 76 CYS A N 1
ATOM 629 C CA . CYS A 1 77 ? 10.157 -8.296 6.896 1.00 18.10 76 CYS A CA 1
ATOM 630 C C . CYS A 1 77 ? 8.850 -8.170 7.687 1.00 13.33 76 CYS A C 1
ATOM 631 O O . CYS A 1 77 ? 8.521 -7.052 8.055 1.00 13.88 76 CYS A O 1
ATOM 634 N N . ALA A 1 78 ? 8.094 -9.214 8.049 1.00 11.95 77 ALA A N 1
ATOM 635 C CA . ALA A 1 78 ? 6.949 -9.074 8.956 1.00 13.09 77 ALA A CA 1
ATOM 636 C C . ALA A 1 78 ? 7.461 -8.873 10.383 1.00 13.81 77 ALA A C 1
ATOM 637 O O . ALA A 1 78 ? 6.766 -8.326 11.224 1.00 15.91 77 ALA A O 1
ATOM 639 N N . THR A 1 79 ? 8.675 -9.273 10.764 1.00 15.50 78 THR A N 1
ATOM 640 C CA . THR A 1 79 ? 9.226 -9.023 12.088 1.00 14.97 78 THR A CA 1
ATOM 641 C C . THR A 1 79 ? 10.126 -7.794 12.149 1.00 14.08 78 THR A C 1
ATOM 642 O O . THR A 1 79 ? 10.670 -7.513 13.203 1.00 14.33 78 THR A O 1
ATOM 646 N N . TYR A 1 80 ? 10.254 -6.995 11.109 1.00 10.85 79 TYR A N 1
ATOM 647 C CA . TYR A 1 80 ? 11.132 -5.876 11.099 1.00 9.80 79 TYR A CA 1
ATOM 648 C C . TYR A 1 80 ? 10.745 -4.794 12.082 1.00 13.34 79 TYR A C 1
ATOM 649 O O . TYR A 1 80 ? 11.600 -4.137 12.701 1.00 15.61 79 TYR A O 1
ATOM 658 N N . ASP A 1 81 ? 9.452 -4.579 12.308 1.00 16.22 80 ASP A N 1
ATOM 659 C CA . ASP A 1 81 ? 9.092 -3.511 13.220 1.00 17.71 80 ASP A CA 1
ATOM 660 C C . ASP A 1 81 ? 9.360 -3.869 14.680 1.00 19.80 80 ASP A C 1
ATOM 661 O O . ASP A 1 81 ? 9.230 -2.998 15.517 1.00 21.64 80 ASP A O 1
ATOM 666 N N . ASP A 1 82 ? 9.750 -5.079 15.083 1.00 19.40 81 ASP A N 1
ATOM 667 C CA . ASP A 1 82 ? 10.131 -5.413 16.451 1.00 18.08 81 ASP A CA 1
ATOM 668 C C . ASP A 1 82 ? 11.546 -5.946 16.260 1.00 18.05 81 ASP A C 1
ATOM 669 O O . ASP A 1 82 ? 11.813 -7.114 15.937 1.00 16.35 81 ASP A O 1
ATOM 674 N N . ARG A 1 83 ? 12.495 -5.065 16.475 1.00 16.72 82 ARG A N 1
ATOM 675 C CA . ARG A 1 83 ? 13.854 -5.446 16.277 1.00 18.78 82 ARG A CA 1
ATOM 676 C C . ARG A 1 83 ? 14.347 -6.579 17.138 1.00 19.90 82 ARG A C 1
ATOM 677 O O . ARG A 1 83 ? 15.270 -7.258 16.678 1.00 23.29 82 ARG A O 1
ATOM 685 N N . GLU A 1 84 ? 13.795 -6.854 18.327 1.00 17.61 83 GLU A N 1
ATOM 686 C CA . GLU A 1 84 ? 14.274 -7.955 19.147 1.00 16.74 83 GLU A CA 1
ATOM 687 C C . GLU A 1 84 ? 13.913 -9.291 18.527 1.00 16.00 83 GLU A C 1
ATOM 688 O O . GLU A 1 84 ? 14.749 -10.204 18.460 1.00 16.27 83 GLU A O 1
ATOM 694 N N . THR A 1 85 ? 12.703 -9.378 17.960 1.00 16.21 84 THR A N 1
ATOM 695 C CA . THR A 1 85 ? 12.324 -10.580 17.225 1.00 15.28 84 THR A CA 1
ATOM 696 C C . THR A 1 85 ? 13.096 -10.719 15.934 1.00 15.29 84 THR A C 1
ATOM 697 O O . THR A 1 85 ? 13.536 -11.839 15.614 1.00 17.88 84 THR A O 1
ATOM 701 N N . PHE A 1 86 ? 13.262 -9.614 15.198 1.00 14.29 85 PHE A N 1
ATOM 702 C CA . PHE A 1 86 ? 13.984 -9.606 13.925 1.00 15.54 85 PHE A CA 1
ATOM 703 C C . PHE A 1 86 ? 15.402 -10.132 14.109 1.00 14.21 85 PHE A C 1
ATOM 704 O O . PHE A 1 86 ? 15.833 -11.038 13.385 1.00 14.71 85 PHE A O 1
ATOM 712 N N . ASN A 1 87 ? 16.120 -9.625 15.128 1.00 14.16 86 ASN A N 1
ATOM 713 C CA . ASN A 1 87 ? 17.505 -10.013 15.361 1.00 10.91 86 ASN A CA 1
ATOM 714 C C . ASN A 1 87 ? 17.569 -11.403 15.815 1.00 14.62 86 ASN A C 1
ATOM 715 O O . ASN A 1 87 ? 18.447 -12.115 15.359 1.00 20.01 86 ASN A O 1
ATOM 720 N N . ALA A 1 88 ? 16.729 -11.827 16.749 1.00 15.09 87 ALA A N 1
ATOM 721 C CA . ALA A 1 88 ? 16.687 -13.216 17.140 1.00 16.33 87 ALA A CA 1
ATOM 722 C C . ALA A 1 88 ? 16.443 -14.232 16.001 1.00 13.74 87 ALA A C 1
ATOM 723 O O . ALA A 1 88 ? 17.061 -15.295 15.910 1.00 11.69 87 ALA A O 1
ATOM 725 N N . TYR A 1 89 ? 15.532 -13.902 15.104 1.00 14.38 88 TYR A N 1
ATOM 726 C CA . TYR A 1 89 ? 15.267 -14.717 13.928 1.00 15.34 88 TYR A CA 1
ATOM 727 C C . TYR A 1 89 ? 16.465 -14.776 12.971 1.00 15.10 88 TYR A C 1
ATOM 728 O O . TYR A 1 89 ? 16.791 -15.856 12.484 1.00 11.12 88 TYR A O 1
ATOM 737 N N . THR A 1 90 ? 17.149 -13.678 12.674 1.00 15.84 89 THR A N 1
ATOM 738 C CA . THR A 1 90 ? 18.382 -13.674 11.905 1.00 16.64 89 THR A CA 1
ATOM 739 C C . THR A 1 90 ? 19.451 -14.562 12.557 1.00 19.24 89 THR A C 1
ATOM 740 O O . THR A 1 90 ? 20.122 -15.353 11.881 1.00 23.05 89 THR A O 1
ATOM 744 N N . ARG A 1 91 ? 19.638 -14.552 13.877 1.00 19.34 90 ARG A N 1
ATOM 745 C CA . ARG A 1 91 ? 20.614 -15.432 14.529 1.00 20.05 90 ARG A CA 1
ATOM 746 C C . ARG A 1 91 ? 20.221 -16.883 14.312 1.00 19.46 90 ARG A C 1
ATOM 747 O O . ARG A 1 91 ? 21.058 -17.742 14.012 1.00 22.79 90 ARG A O 1
ATOM 755 N N . GLU A 1 92 ? 18.935 -17.193 14.398 1.00 19.59 91 GLU A N 1
ATOM 756 C CA . GLU A 1 92 ? 18.478 -18.554 14.186 1.00 20.65 91 GLU A CA 1
ATOM 757 C C . GLU A 1 92 ? 18.680 -18.971 12.753 1.00 19.65 91 GLU A C 1
ATOM 758 O O . GLU A 1 92 ? 19.114 -20.097 12.536 1.00 20.77 91 GLU A O 1
ATOM 764 N N . LEU A 1 93 ? 18.498 -18.091 11.775 1.00 18.43 92 LEU A N 1
ATOM 765 C CA . LEU A 1 93 ? 18.811 -18.380 10.384 1.00 18.98 92 LEU A CA 1
ATOM 766 C C . LEU A 1 93 ? 20.266 -18.729 10.307 1.00 21.41 92 LEU A C 1
ATOM 767 O O . LEU A 1 93 ? 20.606 -19.661 9.586 1.00 25.01 92 LEU A O 1
ATOM 772 N N . LEU A 1 94 ? 21.157 -18.042 11.035 1.00 23.65 93 LEU A N 1
ATOM 773 C CA . LEU A 1 94 ? 22.581 -18.358 10.978 1.00 24.10 93 LEU A CA 1
ATOM 774 C C . LEU A 1 94 ? 22.826 -19.706 11.597 1.00 22.98 93 LEU A C 1
ATOM 775 O O . LEU A 1 94 ? 23.527 -20.546 11.041 1.00 26.33 93 LEU A O 1
ATOM 780 N N . ASP A 1 95 ? 22.168 -19.970 12.703 1.00 23.49 94 ASP A N 1
ATOM 781 C CA . ASP A 1 95 ? 22.351 -21.194 13.433 1.00 23.07 94 ASP A CA 1
ATOM 782 C C . ASP A 1 95 ? 21.895 -22.398 12.627 1.00 24.84 94 ASP A C 1
ATOM 783 O O . ASP A 1 95 ? 22.514 -23.467 12.677 1.00 17.92 94 ASP A O 1
ATOM 788 N N . ARG A 1 96 ? 20.839 -22.231 11.834 1.00 22.53 95 ARG A N 1
ATOM 789 C CA . ARG A 1 96 ? 20.304 -23.298 11.007 1.00 22.48 95 ARG A CA 1
ATOM 790 C C . ARG A 1 96 ? 21.191 -23.615 9.828 1.00 21.50 95 ARG A C 1
ATOM 791 O O . ARG A 1 96 ? 21.076 -24.691 9.266 1.00 22.73 95 ARG A O 1
ATOM 799 N N . HIS A 1 97 ? 22.071 -22.740 9.391 1.00 18.02 96 HIS A N 1
ATOM 800 C CA . HIS A 1 97 ? 22.966 -23.123 8.329 1.00 21.77 96 HIS A CA 1
ATOM 801 C C . HIS A 1 97 ? 24.150 -23.773 9.004 1.00 20.05 96 HIS A C 1
ATOM 802 O O . HIS A 1 97 ? 24.650 -24.810 8.584 1.00 19.09 96 HIS A O 1
ATOM 809 N N . ALA A 1 98 ? 24.622 -23.176 10.079 1.00 23.14 97 ALA A N 1
ATOM 810 C CA . ALA A 1 98 ? 25.718 -23.739 10.827 1.00 29.52 97 ALA A CA 1
ATOM 811 C C . ALA A 1 98 ? 25.461 -25.153 11.349 1.00 31.96 97 ALA A C 1
ATOM 812 O O . ALA A 1 98 ? 26.342 -25.985 11.492 1.00 37.94 97 ALA A O 1
ATOM 814 N N . ARG A 1 99 ? 24.204 -25.470 11.566 1.00 36.86 98 ARG A N 1
ATOM 815 C CA . ARG A 1 99 ? 23.661 -26.762 12.030 1.00 39.63 98 ARG A CA 1
ATOM 816 C C . ARG A 1 99 ? 24.193 -27.859 11.128 1.00 40.88 98 ARG A C 1
ATOM 817 O O . ARG A 1 99 ? 24.723 -28.891 11.577 1.00 41.83 98 ARG A O 1
ATOM 825 N N . ASP A 1 100 ? 24.036 -27.566 9.846 1.00 43.54 99 ASP A N 1
ATOM 826 C CA . ASP A 1 100 ? 24.370 -28.432 8.743 1.00 44.73 99 ASP A CA 1
ATOM 827 C C . ASP A 1 100 ? 25.667 -27.996 8.057 1.00 44.30 99 ASP A C 1
ATOM 828 O O . ASP A 1 100 ? 25.891 -28.263 6.874 1.00 45.48 99 ASP A O 1
ATOM 833 N N . HIS A 1 101 ? 26.534 -27.247 8.726 1.00 44.67 100 HIS A N 1
ATOM 834 C CA . HIS A 1 101 ? 27.846 -26.825 8.209 1.00 44.26 100 HIS A CA 1
ATOM 835 C C . HIS A 1 101 ? 27.869 -26.095 6.880 1.00 43.21 100 HIS A C 1
ATOM 836 O O . HIS A 1 101 ? 28.825 -26.168 6.098 1.00 44.95 100 HIS A O 1
ATOM 843 N N . VAL A 1 102 ? 26.817 -25.324 6.630 1.00 41.96 101 VAL A N 1
ATOM 844 C CA . VAL A 1 102 ? 26.805 -24.465 5.466 1.00 40.32 101 VAL A CA 1
ATOM 845 C C . VAL A 1 102 ? 27.475 -23.234 6.079 1.00 40.79 101 VAL A C 1
ATOM 846 O O . VAL A 1 102 ? 26.834 -22.413 6.729 1.00 43.31 101 VAL A O 1
ATOM 850 N N . HIS A 1 103 ? 28.787 -23.101 6.043 1.00 42.86 102 HIS A N 1
ATOM 851 C CA . HIS A 1 103 ? 29.432 -21.907 6.586 1.00 43.67 102 HIS A CA 1
ATOM 852 C C . HIS A 1 103 ? 29.668 -21.032 5.392 1.00 44.62 102 HIS A C 1
ATOM 853 O O . HIS A 1 103 ? 30.123 -21.508 4.343 1.00 45.35 102 HIS A O 1
ATOM 860 N N . MET A 1 104 ? 29.362 -19.744 5.535 1.00 45.14 103 MET A N 1
ATOM 861 C CA . MET A 1 104 ? 29.434 -18.768 4.446 1.00 44.54 103 MET A CA 1
ATOM 862 C C . MET A 1 104 ? 30.116 -17.479 4.867 1.00 43.66 103 MET A C 1
ATOM 863 O O . MET A 1 104 ? 29.748 -16.986 5.942 1.00 44.02 103 MET A O 1
ATOM 868 N N . PRO A 1 105 ? 31.081 -16.907 4.093 1.00 44.13 104 PRO A N 1
ATOM 869 C CA . PRO A 1 105 ? 31.667 -15.588 4.348 1.00 43.90 104 PRO A CA 1
ATOM 870 C C . PRO A 1 105 ? 30.581 -14.524 4.457 1.00 44.53 104 PRO A C 1
ATOM 871 O O . PRO A 1 105 ? 29.574 -14.534 3.736 1.00 43.42 104 PRO A O 1
ATOM 875 N N . PRO A 1 106 ? 30.737 -13.566 5.359 1.00 43.60 105 PRO A N 1
ATOM 876 C CA . PRO A 1 106 ? 29.670 -12.652 5.685 1.00 43.41 105 PRO A CA 1
ATOM 877 C C . PRO A 1 106 ? 29.294 -11.854 4.425 1.00 43.54 105 PRO A C 1
ATOM 878 O O . PRO A 1 106 ? 28.157 -11.443 4.314 1.00 48.63 105 PRO A O 1
ATOM 882 N N . GLU A 1 107 ? 30.148 -11.676 3.393 1.00 39.33 106 GLU A N 1
ATOM 883 C CA . GLU A 1 107 ? 29.739 -10.960 2.194 1.00 41.14 106 GLU A CA 1
ATOM 884 C C . GLU A 1 107 ? 28.828 -11.808 1.279 1.00 40.89 106 GLU A C 1
ATOM 885 O O . GLU A 1 107 ? 28.248 -11.238 0.324 1.00 37.16 106 GLU A O 1
ATOM 891 N N . VAL A 1 108 ? 28.507 -13.106 1.548 1.00 39.60 107 VAL A N 1
ATOM 892 C CA . VAL A 1 108 ? 27.508 -13.767 0.685 1.00 38.04 107 VAL A CA 1
ATOM 893 C C . VAL A 1 108 ? 26.098 -13.369 1.123 1.00 39.35 107 VAL A C 1
ATOM 894 O O . VAL A 1 108 ? 25.164 -13.322 0.308 1.00 39.95 107 VAL A O 1
ATOM 898 N N . TRP A 1 109 ? 25.941 -13.074 2.432 1.00 38.37 108 TRP A N 1
ATOM 899 C CA . TRP A 1 109 ? 24.655 -12.655 2.958 1.00 36.64 108 TRP A CA 1
ATOM 900 C C . TRP A 1 109 ? 24.325 -11.302 2.367 1.00 38.35 108 TRP A C 1
ATOM 901 O O . TRP A 1 109 ? 23.161 -11.155 1.992 1.00 40.53 108 TRP A O 1
ATOM 912 N N . THR A 1 110 ? 25.273 -10.357 2.182 1.00 38.49 109 THR A N 1
ATOM 913 C CA . THR A 1 110 ? 25.046 -9.096 1.463 1.00 38.01 109 THR A CA 1
ATOM 914 C C . THR A 1 110 ? 24.718 -9.473 0.026 1.00 38.27 109 THR A C 1
ATOM 915 O O . THR A 1 110 ? 23.734 -8.958 -0.494 1.00 40.58 109 THR A O 1
ATOM 919 N N . ASP A 1 111 ? 25.423 -10.373 -0.671 1.00 33.99 110 ASP A N 1
ATOM 920 C CA . ASP A 1 111 ? 25.082 -10.633 -2.061 1.00 33.54 110 ASP A CA 1
ATOM 921 C C . ASP A 1 111 ? 23.677 -11.133 -2.251 1.00 29.78 110 ASP A C 1
ATOM 922 O O . ASP A 1 111 ? 23.020 -10.797 -3.238 1.00 28.85 110 ASP A O 1
ATOM 927 N N . PHE A 1 112 ? 23.183 -11.833 -1.247 1.00 25.55 111 PHE A N 1
ATOM 928 C CA . PHE A 1 112 ? 21.860 -12.378 -1.298 1.00 25.08 111 PHE A CA 1
ATOM 929 C C . PHE A 1 112 ? 20.877 -11.269 -1.556 1.00 23.69 111 PHE A C 1
ATOM 930 O O . PHE A 1 112 ? 20.098 -11.427 -2.491 1.00 26.12 111 PHE A O 1
ATOM 938 N N . TRP A 1 113 ? 20.884 -10.141 -0.845 1.00 23.78 112 TRP A N 1
ATOM 939 C CA . TRP A 1 113 ? 19.833 -9.164 -1.062 1.00 24.74 112 TRP A CA 1
ATOM 940 C C . TRP A 1 113 ? 19.940 -8.533 -2.411 1.00 25.01 112 TRP A C 1
ATOM 941 O O . TRP A 1 113 ? 18.883 -8.154 -2.933 1.00 27.06 112 TRP A O 1
ATOM 952 N N . LYS A 1 114 ? 21.113 -8.481 -3.060 1.00 24.13 113 LYS A N 1
ATOM 953 C CA . LYS A 1 114 ? 21.160 -8.059 -4.485 1.00 25.67 113 LYS A CA 1
ATOM 954 C C . LYS A 1 114 ? 20.417 -9.110 -5.350 1.00 24.39 113 LYS A C 1
ATOM 955 O O . LYS A 1 114 ? 19.590 -8.791 -6.215 1.00 22.47 113 LYS A O 1
ATOM 961 N N . LEU A 1 115 ? 20.626 -10.391 -5.074 1.00 25.66 114 LEU A N 1
ATOM 962 C CA . LEU A 1 115 ? 19.948 -11.475 -5.766 1.00 23.55 114 LEU A CA 1
ATOM 963 C C . LEU A 1 115 ? 18.463 -11.518 -5.547 1.00 22.94 114 LEU A C 1
ATOM 964 O O . LEU A 1 115 ? 17.741 -11.910 -6.459 1.00 23.52 114 LEU A O 1
ATOM 969 N N . PHE A 1 116 ? 17.983 -11.258 -4.335 1.00 22.64 115 PHE A N 1
ATOM 970 C CA . PHE A 1 116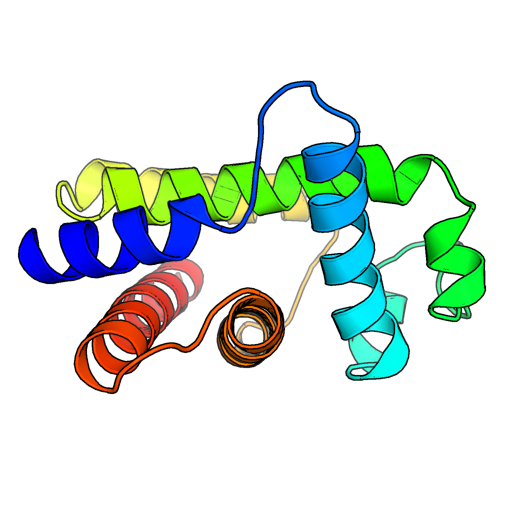 ? 16.556 -11.337 -4.052 1.00 22.12 115 PHE A CA 1
ATOM 971 C C . PHE A 1 116 ? 15.825 -10.247 -4.796 1.00 19.81 115 PHE A C 1
ATOM 972 O O . PHE A 1 116 ? 14.748 -10.518 -5.301 1.00 19.11 115 PHE A O 1
ATOM 980 N N . GLU A 1 117 ? 16.387 -9.028 -4.838 1.00 21.56 116 GLU A N 1
ATOM 981 C CA . GLU A 1 117 ? 15.748 -7.851 -5.423 1.00 22.75 116 GLU A CA 1
ATOM 982 C C . GLU A 1 117 ? 15.650 -8.031 -6.921 1.00 21.19 116 GLU A C 1
ATOM 983 O O . GLU A 1 117 ? 14.588 -7.746 -7.456 1.00 19.05 116 GLU A O 1
ATOM 989 N N . GLU A 1 118 ? 16.713 -8.550 -7.581 1.00 20.78 117 GLU A N 1
ATOM 990 C CA . GLU A 1 118 ? 16.665 -8.952 -8.993 1.00 19.86 117 GLU A CA 1
ATOM 991 C C . GLU A 1 118 ? 15.568 -9.994 -9.216 1.00 23.36 117 GLU A C 1
ATOM 992 O O . GLU A 1 118 ? 14.655 -9.744 -10.004 1.00 27.57 117 GLU A O 1
ATOM 998 N N . TYR A 1 119 ? 15.518 -11.115 -8.465 1.00 22.44 118 TYR A N 1
ATOM 999 C CA . TYR A 1 119 ? 14.422 -12.079 -8.506 1.00 19.01 118 TYR A CA 1
ATOM 1000 C C . TYR A 1 119 ? 13.028 -11.458 -8.355 1.00 18.33 118 TYR A C 1
ATOM 1001 O O . TYR A 1 119 ? 12.086 -11.816 -9.081 1.00 21.05 118 TYR A O 1
ATOM 1010 N N . LEU A 1 120 ? 12.811 -10.575 -7.393 1.00 19.39 119 LEU A N 1
ATOM 1011 C CA . LEU A 1 120 ? 11.479 -9.987 -7.239 1.00 22.55 119 LEU A CA 1
ATOM 1012 C C . LEU A 1 120 ? 11.188 -9.088 -8.409 1.00 21.85 119 LEU A C 1
ATOM 1013 O O . LEU A 1 120 ? 10.039 -9.068 -8.848 1.00 19.62 119 LEU A O 1
ATOM 1018 N N . GLY A 1 121 ? 12.207 -8.416 -8.949 1.00 21.22 120 GLY A N 1
ATOM 1019 C CA . GLY A 1 121 ? 12.028 -7.535 -10.074 1.00 24.96 120 GLY A CA 1
ATOM 1020 C C . GLY A 1 121 ? 11.458 -8.273 -11.257 1.00 26.31 120 GLY A C 1
ATOM 1021 O O . GLY A 1 121 ? 10.813 -7.694 -12.125 1.00 31.18 120 GLY A O 1
ATOM 1022 N N . LYS A 1 122 ? 11.688 -9.567 -11.352 1.00 31.68 121 LYS A N 1
ATOM 1023 C CA . LYS A 1 122 ? 11.061 -10.323 -12.420 1.00 33.74 121 LYS A CA 1
ATOM 1024 C C . LYS A 1 122 ? 9.579 -10.631 -12.122 1.00 34.44 121 LYS A C 1
ATOM 1025 O O . LYS A 1 122 ? 8.715 -11.022 -12.930 1.00 35.09 121 LYS A O 1
ATOM 1031 N N . LYS A 1 123 ? 9.277 -10.536 -10.845 1.00 33.21 122 LYS A N 1
ATOM 1032 C CA . LYS A 1 123 ? 7.941 -10.863 -10.393 1.00 33.25 122 LYS A CA 1
ATOM 1033 C C . LYS A 1 123 ? 6.993 -9.652 -10.363 1.00 33.54 122 LYS A C 1
ATOM 1034 O O . LYS A 1 123 ? 5.753 -9.821 -10.394 1.00 33.27 122 LYS A O 1
ATOM 1040 N N . THR A 1 124 ? 7.518 -8.429 -10.235 1.00 34.26 123 THR A N 1
ATOM 1041 C CA . THR A 1 124 ? 6.718 -7.234 -10.144 1.00 30.60 123 THR A CA 1
ATOM 1042 C C . THR A 1 124 ? 7.708 -6.136 -10.381 1.00 30.95 123 THR A C 1
ATOM 1043 O O . THR A 1 124 ? 8.921 -6.312 -10.244 1.00 33.31 123 THR A O 1
ATOM 1047 N N . THR A 1 125 ? 7.171 -4.962 -10.631 1.00 33.16 124 THR A N 1
ATOM 1048 C CA . THR A 1 125 ? 8.053 -3.832 -10.806 1.00 34.97 124 THR A CA 1
ATOM 1049 C C . THR A 1 125 ? 8.149 -3.119 -9.477 1.00 32.97 124 THR A C 1
ATOM 1050 O O . THR A 1 125 ? 7.167 -2.673 -8.874 1.00 38.56 124 THR A O 1
ATOM 1054 N N . LEU A 1 126 ? 9.369 -3.056 -9.010 1.00 29.38 125 LEU A N 1
ATOM 1055 C CA . LEU A 1 126 ? 9.630 -2.448 -7.741 1.00 32.89 125 LEU A CA 1
ATOM 1056 C C . LEU A 1 126 ? 9.821 -0.963 -7.975 1.00 32.72 125 LEU A C 1
ATOM 1057 O O . LEU A 1 126 ? 10.535 -0.606 -8.918 1.00 35.60 125 LEU A O 1
ATOM 1062 N N . ASP A 1 127 ? 9.211 -0.082 -7.186 1.00 32.06 126 ASP A N 1
ATOM 1063 C CA . ASP A 1 127 ? 9.481 1.328 -7.375 1.00 31.56 126 ASP A CA 1
ATOM 1064 C C . ASP A 1 127 ? 10.594 1.719 -6.456 1.00 32.33 126 ASP A C 1
ATOM 1065 O O . ASP A 1 127 ? 10.912 0.957 -5.550 1.00 32.25 126 ASP A O 1
ATOM 1070 N N . GLU A 1 128 ? 11.133 2.922 -6.580 1.00 35.08 127 GLU A N 1
ATOM 1071 C CA . GLU A 1 128 ? 12.263 3.332 -5.773 1.00 37.49 127 GLU A CA 1
ATOM 1072 C C . GLU A 1 128 ? 12.024 3.321 -4.291 1.00 33.10 127 GLU A C 1
ATOM 1073 O O . GLU A 1 128 ? 12.924 2.908 -3.570 1.00 34.41 127 GLU A O 1
ATOM 1079 N N . PRO A 1 129 ? 10.895 3.713 -3.748 1.00 30.19 128 PRO A N 1
ATOM 1080 C CA . PRO A 1 129 ? 10.613 3.517 -2.344 1.00 29.76 128 PRO A CA 1
ATOM 1081 C C . PRO A 1 129 ? 10.710 2.037 -1.926 1.00 30.53 128 PRO A C 1
ATOM 1082 O O . PRO A 1 129 ? 11.392 1.733 -0.938 1.00 30.61 128 PRO A O 1
ATOM 1086 N N . THR A 1 130 ? 10.110 1.101 -2.654 1.00 26.11 129 THR A N 1
ATOM 1087 C CA . THR A 1 130 ? 10.164 -0.291 -2.282 1.00 26.91 129 THR A CA 1
ATOM 1088 C C . THR A 1 130 ? 11.569 -0.806 -2.377 1.00 27.14 129 THR A C 1
ATOM 1089 O O . THR A 1 130 ? 11.946 -1.594 -1.510 1.00 28.17 129 THR A O 1
ATOM 1093 N N . LYS A 1 131 ? 12.344 -0.391 -3.381 1.00 27.20 130 LYS A N 1
ATOM 1094 C CA . LYS A 1 131 ? 13.714 -0.834 -3.512 1.00 27.41 130 LYS A CA 1
ATOM 1095 C C . LYS A 1 131 ? 14.496 -0.286 -2.339 1.00 25.64 130 LYS A C 1
ATOM 1096 O O . LYS A 1 131 ? 15.274 -0.978 -1.692 1.00 25.96 130 LYS A O 1
ATOM 1102 N N . GLN A 1 132 ? 14.223 0.947 -1.989 1.00 24.96 131 GLN A N 1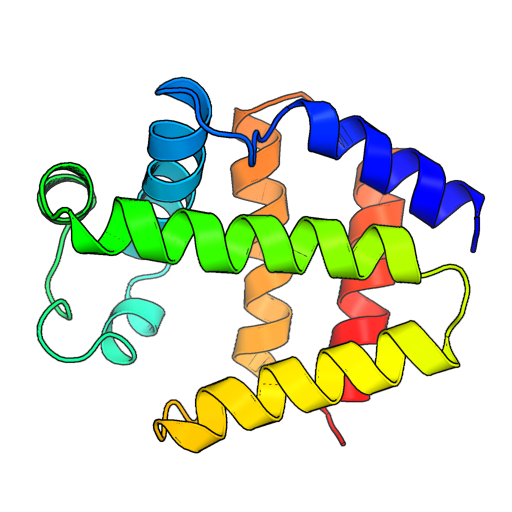
ATOM 1103 C CA . GLN A 1 132 ? 14.818 1.582 -0.851 1.00 23.91 131 GLN A CA 1
ATOM 1104 C C . GLN A 1 132 ? 14.554 0.753 0.406 1.00 24.78 131 GLN A C 1
ATOM 1105 O O . GLN A 1 132 ? 15.480 0.390 1.129 1.00 25.87 131 GLN A O 1
ATOM 1111 N N . ALA A 1 133 ? 13.320 0.341 0.663 1.00 24.16 132 ALA A N 1
ATOM 1112 C CA . ALA A 1 133 ? 12.951 -0.469 1.831 1.00 22.97 132 ALA A CA 1
ATOM 1113 C C . ALA A 1 133 ? 13.633 -1.849 1.883 1.00 21.47 132 ALA A C 1
ATOM 1114 O O . ALA A 1 133 ? 14.078 -2.272 2.954 1.00 22.19 132 ALA A O 1
ATOM 1116 N N . TRP A 1 134 ? 13.820 -2.588 0.786 1.00 22.71 133 TRP A N 1
ATOM 1117 C CA . TRP A 1 134 ? 14.542 -3.845 0.772 1.00 18.55 133 TRP A CA 1
ATOM 1118 C C . TRP A 1 134 ? 15.991 -3.605 1.080 1.00 19.65 133 TRP A C 1
ATOM 1119 O O . TRP A 1 134 ? 16.588 -4.397 1.809 1.00 21.19 133 TRP A O 1
ATOM 1130 N N . HIS A 1 135 ? 16.570 -2.477 0.639 1.00 22.53 134 HIS A N 1
ATOM 1131 C CA . HIS A 1 135 ? 17.972 -2.197 0.928 1.00 23.17 134 HIS A CA 1
ATOM 1132 C C . HIS A 1 135 ? 18.160 -2.064 2.406 1.00 19.35 134 HIS A C 1
ATOM 1133 O O . HIS A 1 135 ? 19.107 -2.637 2.920 1.00 18.49 134 HIS A O 1
ATOM 1140 N N . GLU A 1 136 ? 17.255 -1.353 3.090 1.00 20.66 135 GLU A N 1
ATOM 1141 C CA . GLU A 1 136 ? 17.304 -1.146 4.526 1.00 20.52 135 GLU A CA 1
ATOM 1142 C C . GLU A 1 136 ? 17.140 -2.443 5.273 1.00 20.88 135 GLU A C 1
ATOM 1143 O O . GLU A 1 136 ? 17.792 -2.595 6.298 1.00 27.45 135 GLU A O 1
ATOM 1149 N N . ILE A 1 137 ? 16.313 -3.418 4.881 1.00 23.44 136 ILE A N 1
ATOM 1150 C CA . ILE A 1 137 ? 16.176 -4.700 5.622 1.00 21.26 136 ILE A CA 1
ATOM 1151 C C . ILE A 1 137 ? 17.452 -5.486 5.386 1.00 18.21 136 ILE A C 1
ATOM 1152 O O . ILE A 1 137 ? 18.009 -6.047 6.324 1.00 18.35 136 ILE A O 1
ATOM 1157 N N . GLY A 1 138 ? 17.938 -5.465 4.147 1.00 15.23 137 GLY A N 1
ATOM 1158 C CA . GLY A 1 138 ? 19.160 -6.107 3.769 1.00 13.81 137 GLY A CA 1
ATOM 1159 C C . GLY A 1 138 ? 20.323 -5.601 4.590 1.00 17.48 137 GLY A C 1
ATOM 1160 O O . GLY A 1 138 ? 21.112 -6.382 5.119 1.00 19.73 137 GLY A O 1
ATOM 1161 N N . ARG A 1 139 ? 20.439 -4.296 4.746 1.00 16.50 138 ARG A N 1
ATOM 1162 C CA . ARG A 1 139 ? 21.518 -3.698 5.504 1.00 17.52 138 ARG A CA 1
ATOM 1163 C C . ARG A 1 139 ? 21.469 -4.106 6.937 1.00 18.62 138 ARG A C 1
ATOM 1164 O O . ARG A 1 139 ? 22.503 -4.478 7.476 1.00 21.99 138 ARG A O 1
ATOM 1172 N N . GLU A 1 140 ? 20.299 -4.064 7.573 1.00 18.83 139 GLU A N 1
ATOM 1173 C CA . GLU A 1 140 ? 20.203 -4.403 8.972 1.00 17.01 139 GLU A CA 1
ATOM 1174 C C . GLU 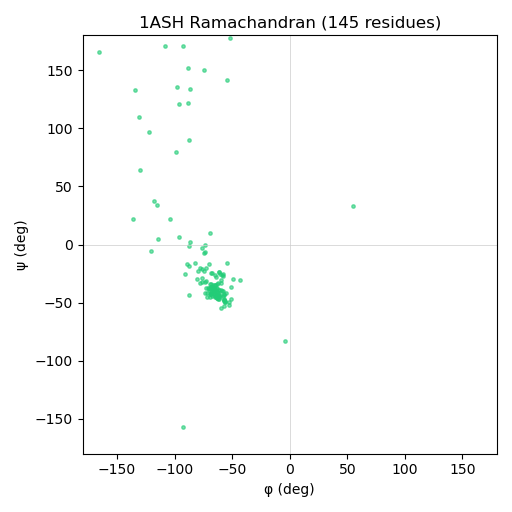A 1 140 ? 20.445 -5.862 9.213 1.00 19.00 139 GLU A C 1
ATOM 1175 O O . GLU A 1 140 ? 21.011 -6.207 10.244 1.00 20.39 139 GLU A O 1
ATOM 1181 N N . PHE A 1 141 ? 20.002 -6.745 8.309 1.00 20.77 140 PHE A N 1
ATOM 1182 C CA . PHE A 1 141 ? 20.190 -8.192 8.430 1.00 19.19 140 PHE A CA 1
ATOM 1183 C C . PHE A 1 141 ? 21.659 -8.536 8.380 1.00 19.31 140 PHE A C 1
ATOM 1184 O O . PHE A 1 141 ? 22.175 -9.353 9.147 1.00 23.13 140 PHE A O 1
ATOM 1192 N N . ALA A 1 142 ? 22.334 -7.880 7.453 1.00 19.87 141 ALA A N 1
ATOM 1193 C CA . ALA A 1 142 ? 23.757 -8.031 7.264 1.00 18.75 141 ALA A CA 1
ATOM 1194 C C . ALA A 1 142 ? 24.537 -7.591 8.480 1.00 18.70 141 ALA A C 1
ATOM 1195 O O . ALA A 1 142 ? 25.416 -8.336 8.894 1.00 17.19 141 ALA A O 1
ATOM 1197 N N . LYS A 1 143 ? 24.231 -6.455 9.119 1.00 20.33 142 LYS A N 1
ATOM 1198 C CA . LYS A 1 143 ? 24.958 -6.143 10.347 1.00 24.58 142 LYS A CA 1
ATOM 1199 C C . LYS A 1 143 ? 24.734 -7.179 11.431 1.00 23.24 142 LYS A C 1
ATOM 1200 O O . LYS A 1 143 ? 25.673 -7.563 12.115 1.00 22.41 142 LYS A O 1
ATOM 1206 N N . GLU A 1 144 ? 23.508 -7.656 11.597 1.00 22.99 143 GLU A N 1
ATOM 1207 C CA . GLU A 1 144 ? 23.203 -8.653 12.600 1.00 20.27 143 GLU A CA 1
ATOM 1208 C C . GLU A 1 144 ? 23.832 -9.971 12.344 1.00 21.76 143 GLU A C 1
ATOM 1209 O O . GLU A 1 144 ? 24.210 -10.694 13.238 1.00 22.06 143 GLU A O 1
ATOM 1215 N N . ILE A 1 145 ? 23.832 -10.375 11.101 1.00 25.47 144 ILE A N 1
ATOM 1216 C CA . ILE A 1 145 ? 24.463 -11.625 10.770 1.00 27.67 144 ILE A CA 1
ATOM 1217 C C . ILE A 1 145 ? 25.913 -11.405 11.105 1.00 32.07 144 ILE A C 1
ATOM 1218 O O . ILE A 1 145 ? 26.558 -12.327 11.564 1.00 36.99 144 ILE A O 1
ATOM 1223 N N . ASN A 1 146 ? 26.447 -10.204 10.932 1.00 36.16 145 ASN A N 1
ATOM 1224 C CA . ASN A 1 146 ? 27.844 -9.981 11.215 1.00 39.38 145 ASN A CA 1
ATOM 1225 C C . ASN A 1 146 ? 28.208 -10.036 12.701 1.00 42.89 145 ASN A C 1
ATOM 1226 O O . ASN A 1 146 ? 29.270 -9.555 13.100 1.00 43.72 145 ASN A O 1
ATOM 1231 N N . LYS A 1 147 ? 27.325 -10.466 13.598 1.00 46.54 146 LYS A N 1
ATOM 1232 C CA . LYS A 1 147 ? 27.730 -10.875 14.932 1.00 50.56 146 LYS A CA 1
ATOM 1233 C C . LYS A 1 147 ? 26.976 -12.235 15.162 1.00 55.72 146 LYS A C 1
ATOM 1234 O O . LYS A 1 147 ? 27.553 -13.281 14.780 1.00 60.06 146 LYS A O 1
#

Sequence (147 aa):
ANKTRELCMKSLEHAKVDTSNEARQDGIDLYKHMFENYPPLRKYFKSREEYTAEDVQNDPFFAKQGQKILLACHVLCATYDDRETFNAYTRELLDRHARDHVHMPPEVWTDFWKLFEEYLGKKTTLDEPTKQAWHEIGREFAKEINK

B-factor: mean 31.01, std 13.03, range [6.17, 82.45]

Radius of gyration: 14.79 Å; Cα contacts (8 Å, |Δi|>4): 150; chains: 1; bounding box: 32×36×35 Å

CATH classification: 1.10.490.10

Organism: Ascaris suum (NCBI:txid6253)

Secondary structure (DSSP, 8-state):
-HHHHHHHHHHGGGS--SSSHHHHHHHHHHHHHHHHH-GGGGGGSTTTTT--HHHHHH-HHHHHHHHHHHHHHHHHHHTTTSHHHHHHHHHHHHHHHHHTT----HHHHHHHHHHHHHHHHHHSPPPHHHHHHHHHHHHHHHHHHT-

InterPro domains:
  IPR000971 Globin [PF00042] (46-162)
  IPR000971 Globin [PF00042] (195-308)
  IPR000971 Globin [PS01033] (25-167)
  IPR000971 Globin [PS01033] (174-316)
  IPR009050 Globin-like superfamily [SSF46458] (22-162)
  IPR009050 Globin-like superfamily [SSF46458] (170-308)
  IPR012292 Globin/Protoglobin [G3DSA:1.10.490.10] (18-167)
  IPR012292 Globin/Protoglobin [G3DSA:1.10.490.10] (168-316)
  IPR044399 Myoglobin-like, M family globin domain [cd01040] (44-162)
  IPR044399 Myoglobin-like, M family globin domain [cd01040] (185-308)
  IPR050532 Globin-like Oxygen Transporters [PTHR46458] (188-335)

Solvent-accessible surface area: 8658 Å² total; per-residue (Å²): 58,93,143,10,66,108,32,0,70,116,5,6,133,84,2,72,56,73,140,42,98,103,0,141,62,13,0,9,31,2,5,57,31,14,0,106,89,26,63,81,23,54,127,51,44,171,90,64,83,153,44,62,16,140,66,0,65,135,28,110,74,0,20,140,40,0,40,110,38,0,91,14,3,32,40,3,0,33,25,16,84,78,84,148,60,0,36,38,40,0,132,83,17,58,91,129,58,35,181,97,146,42,112,42,73,68,126,21,23,77,55,30,23,128,0,1,43,69,5,0,40,174,66,36,132,11,79,114,68,6,72,106,6,6,79,50,0,5,126,24,6,22,96,22,10,100,173

Foldseek 3Di:
DVVLLVLQLVLLVLADLDDDPSNLVSLLVLVQLCVQPVLVVLVLVPPCNNPHSVNSVPDSVSSVVSSVVSVLSNVLSNCVVPVVVNLVSLVVVQVVCVVVPSDDDLVVLLVVLVSVVVSSCVRDPRDPVNNVSSVVSSVVSSVSNVD